Protein AF-A0A8T7CY48-F1 (afdb_monomer_lite)

Foldseek 3Di:
DVQLVVLLVVLVVVLVVCCVPQPVPDVVVSVVSNVRSVVSNVVVVVVVVVVVVVVCVVVVVVVVVVVVVVVVVVVVVVVVVVVVD

Radius of gyration: 26.91 Å; chains: 1; bounding box: 53×13×76 Å

Structure (mmCIF, N/CA/C/O backbone):
data_AF-A0A8T7CY48-F1
#
_entry.id   AF-A0A8T7CY48-F1
#
loop_
_atom_site.group_PDB
_atom_site.id
_atom_site.type_symbol
_atom_site.label_atom_id
_atom_site.label_alt_id
_atom_site.label_comp_id
_atom_site.label_asym_id
_atom_site.label_entity_id
_atom_site.label_seq_id
_atom_site.pdbx_PDB_ins_code
_atom_site.Cartn_x
_atom_site.Cartn_y
_atom_site.Cartn_z
_atom_site.occupancy
_atom_site.B_iso_or_equiv
_atom_site.auth_seq_id
_atom_site.auth_comp_id
_atom_site.auth_asym_id
_atom_site.auth_atom_id
_atom_site.pdbx_PDB_model_num
ATOM 1 N N . PRO A 1 1 ? 1.630 0.324 0.903 1.00 56.47 1 PRO A N 1
ATOM 2 C CA . PRO A 1 1 ? 2.280 1.633 0.629 1.00 56.47 1 PRO A CA 1
ATOM 3 C C . PRO A 1 1 ? 3.817 1.558 0.578 1.00 56.47 1 PRO A C 1
ATOM 5 O O . PRO A 1 1 ? 4.383 1.840 -0.469 1.00 56.47 1 PRO A O 1
ATOM 8 N N . LEU A 1 2 ? 4.485 1.113 1.653 1.00 65.94 2 LEU A N 1
ATOM 9 C CA . LEU A 1 2 ? 5.958 1.019 1.710 1.00 65.94 2 LEU A CA 1
ATOM 10 C C . LEU A 1 2 ? 6.551 0.036 0.678 1.00 65.94 2 LEU A C 1
ATOM 12 O O . LEU A 1 2 ? 7.561 0.336 0.057 1.00 65.94 2 LEU A O 1
ATOM 16 N N . MET A 1 3 ? 5.870 -1.086 0.419 1.00 62.53 3 MET A N 1
ATOM 17 C CA . MET A 1 3 ? 6.230 -2.048 -0.641 1.00 62.53 3 MET A CA 1
ATOM 18 C C . MET A 1 3 ? 6.235 -1.425 -2.054 1.00 62.53 3 MET A C 1
ATOM 20 O O . MET A 1 3 ? 7.093 -1.750 -2.865 1.00 62.53 3 MET A O 1
ATOM 24 N N . GLY A 1 4 ? 5.313 -0.496 -2.347 1.00 61.75 4 GLY A N 1
ATOM 25 C CA . GLY A 1 4 ? 5.264 0.200 -3.642 1.00 61.75 4 GLY A CA 1
ATOM 26 C C . GLY A 1 4 ? 6.401 1.214 -3.809 1.00 61.75 4 GLY A C 1
ATOM 27 O O . GLY A 1 4 ? 6.981 1.310 -4.884 1.00 61.75 4 GLY A O 1
ATOM 28 N N . LEU A 1 5 ? 6.772 1.903 -2.724 1.00 66.56 5 LEU A N 1
ATOM 29 C CA . LEU A 1 5 ? 7.934 2.797 -2.683 1.00 66.56 5 LEU A CA 1
ATOM 30 C C . LEU A 1 5 ? 9.261 2.028 -2.848 1.00 66.56 5 LEU A C 1
ATOM 32 O O . LEU A 1 5 ? 10.173 2.489 -3.525 1.00 66.56 5 LEU A O 1
ATOM 36 N N . LEU A 1 6 ? 9.373 0.828 -2.267 1.00 68.06 6 LEU A N 1
ATOM 37 C CA . LEU A 1 6 ? 10.531 -0.046 -2.486 1.00 68.06 6 LEU A CA 1
ATOM 38 C C . LEU A 1 6 ? 10.652 -0.440 -3.970 1.00 68.06 6 LEU A C 1
ATOM 40 O O . LEU A 1 6 ? 11.748 -0.417 -4.529 1.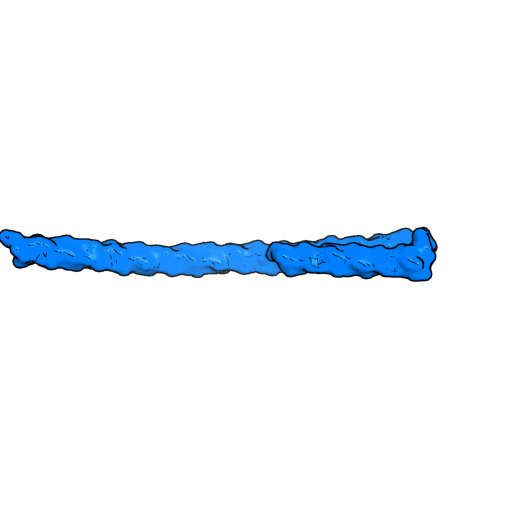00 68.06 6 LEU A O 1
ATOM 44 N N . GLY A 1 7 ? 9.529 -0.763 -4.621 1.00 65.62 7 GLY A N 1
ATOM 45 C CA . GLY A 1 7 ? 9.483 -1.114 -6.042 1.00 65.62 7 GLY A CA 1
ATOM 46 C C . GLY A 1 7 ? 9.948 0.016 -6.964 1.00 65.62 7 GLY A C 1
ATOM 47 O O . GLY A 1 7 ? 10.744 -0.229 -7.874 1.00 65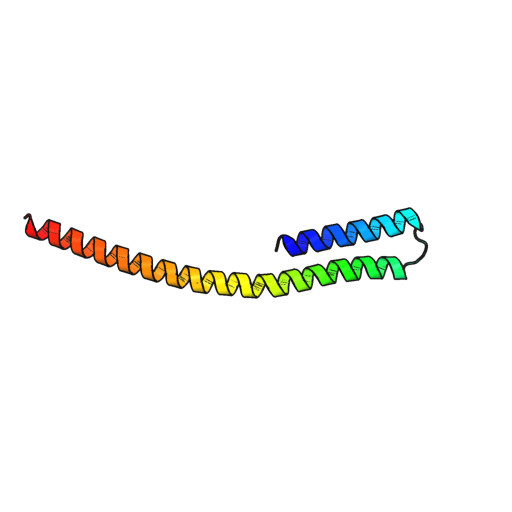.62 7 GLY A O 1
ATOM 48 N N . THR A 1 8 ? 9.549 1.262 -6.689 1.00 69.50 8 THR A N 1
ATOM 49 C CA . THR A 1 8 ? 10.002 2.423 -7.473 1.00 69.50 8 THR A CA 1
ATOM 50 C C . THR A 1 8 ? 11.489 2.690 -7.312 1.00 69.50 8 THR A C 1
ATOM 52 O O . THR A 1 8 ? 12.178 2.874 -8.313 1.00 69.50 8 THR A O 1
ATOM 55 N N . VAL A 1 9 ? 12.007 2.657 -6.081 1.00 73.88 9 VAL A N 1
ATOM 56 C CA . VAL A 1 9 ? 13.444 2.831 -5.818 1.00 73.88 9 VAL A CA 1
ATOM 57 C C . VAL A 1 9 ? 14.249 1.723 -6.502 1.00 73.88 9 VAL A C 1
ATOM 59 O O . VAL A 1 9 ? 15.236 2.007 -7.175 1.00 73.88 9 VAL A O 1
ATOM 62 N N . THR A 1 10 ? 13.788 0.471 -6.434 1.00 69.69 10 THR A N 1
ATOM 63 C CA . THR A 1 10 ? 14.469 -0.667 -7.078 1.00 69.69 10 THR A CA 1
ATOM 64 C C . THR A 1 10 ? 14.457 -0.559 -8.611 1.00 69.69 10 THR A C 1
ATOM 66 O O . THR A 1 10 ? 15.476 -0.806 -9.259 1.00 69.69 10 THR A O 1
ATOM 69 N N . GLY A 1 11 ? 13.336 -0.144 -9.211 1.00 67.38 11 GLY A N 1
ATOM 70 C CA . GLY A 1 11 ? 13.224 0.061 -10.660 1.00 67.38 11 GLY A CA 1
ATOM 71 C C . GLY A 1 11 ? 14.063 1.239 -11.172 1.00 67.38 11 GLY A C 1
ATOM 72 O O . GLY A 1 11 ? 14.705 1.146 -12.222 1.00 67.38 11 GLY A O 1
ATOM 73 N N . MET A 1 12 ? 14.148 2.319 -10.391 1.00 73.56 12 MET A N 1
ATOM 74 C CA . MET A 1 12 ? 15.027 3.453 -10.688 1.00 73.56 12 MET A CA 1
ATOM 75 C C . MET A 1 12 ? 16.512 3.083 -10.561 1.00 73.56 12 MET A C 1
ATOM 77 O O . MET A 1 12 ? 17.297 3.495 -11.411 1.00 73.56 12 MET A O 1
ATOM 81 N N . ILE A 1 13 ? 16.899 2.246 -9.587 1.00 73.69 13 ILE A N 1
ATOM 82 C CA . ILE A 1 13 ? 18.274 1.722 -9.458 1.00 73.69 13 ILE A CA 1
ATOM 83 C C . ILE A 1 13 ? 18.670 0.901 -10.693 1.00 73.69 13 ILE A C 1
ATOM 85 O O . ILE A 1 13 ? 19.751 1.107 -11.245 1.00 73.69 13 ILE A O 1
ATOM 89 N N . LYS A 1 14 ? 17.790 0.010 -11.176 1.00 66.12 14 LYS A N 1
ATOM 90 C CA . LYS A 1 14 ? 18.046 -0.748 -12.413 1.00 66.12 14 LYS A CA 1
ATOM 91 C C . LYS A 1 14 ? 18.176 0.158 -13.634 1.00 66.12 14 LYS A C 1
ATOM 93 O O . LYS A 1 14 ? 19.048 -0.064 -14.467 1.00 66.12 14 LYS A O 1
ATOM 98 N N . THR A 1 15 ? 17.341 1.189 -13.725 1.00 65.38 15 THR A N 1
ATOM 99 C CA . THR A 1 15 ? 17.414 2.174 -14.814 1.00 65.38 15 THR A CA 1
ATOM 100 C C . THR A 1 15 ? 18.749 2.926 -14.781 1.00 65.38 15 THR A C 1
ATOM 102 O O . THR A 1 15 ? 19.400 3.053 -15.813 1.00 65.38 15 THR A O 1
ATOM 105 N N . PHE A 1 16 ? 19.211 3.343 -13.597 1.00 64.75 16 PHE A N 1
ATOM 106 C CA . PHE A 1 16 ? 20.523 3.973 -13.420 1.00 64.75 16 PHE A CA 1
ATOM 107 C C . PHE A 1 16 ? 21.683 3.046 -13.801 1.00 64.75 16 PHE A C 1
ATOM 109 O O . PHE A 1 16 ? 22.606 3.490 -14.477 1.00 64.75 16 PHE A O 1
ATOM 116 N N . GLN A 1 17 ? 21.619 1.755 -13.454 1.00 62.84 17 GLN A N 1
ATOM 117 C CA . GLN A 1 17 ? 22.626 0.776 -13.883 1.00 62.84 17 GLN A CA 1
ATOM 118 C C . GLN A 1 17 ? 22.701 0.635 -15.407 1.00 62.84 17 GLN A C 1
ATOM 120 O O . GLN A 1 17 ? 23.801 0.550 -15.945 1.00 62.84 17 GLN A O 1
ATOM 125 N N . VAL A 1 18 ? 21.562 0.648 -16.111 1.00 62.25 18 VAL A N 1
ATOM 126 C CA . VAL A 1 18 ? 21.531 0.594 -17.584 1.00 62.25 18 VAL A CA 1
ATOM 127 C C . VAL A 1 18 ? 22.194 1.833 -18.196 1.00 62.25 18 VAL A C 1
ATOM 129 O O . VAL A 1 18 ? 22.975 1.692 -19.134 1.00 62.25 18 VAL A O 1
ATOM 132 N N . ILE A 1 19 ? 21.961 3.021 -17.628 1.00 62.75 19 ILE A N 1
ATOM 133 C CA . ILE A 1 19 ? 22.620 4.270 -18.052 1.00 62.75 19 ILE A CA 1
ATOM 134 C C . ILE A 1 19 ? 24.138 4.198 -17.829 1.00 62.75 19 ILE A C 1
ATOM 136 O O . ILE A 1 19 ? 24.906 4.635 -18.682 1.00 62.75 19 ILE A O 1
ATOM 140 N N . THR A 1 20 ? 24.590 3.645 -16.697 1.00 62.00 20 THR A N 1
ATOM 141 C CA . THR A 1 20 ? 26.025 3.520 -16.391 1.00 62.00 20 THR A CA 1
ATOM 142 C C . THR A 1 20 ? 26.727 2.491 -17.282 1.00 62.00 20 THR A C 1
ATOM 144 O O . THR A 1 20 ? 27.875 2.712 -17.654 1.00 62.00 20 THR A O 1
ATOM 147 N N . LEU A 1 21 ? 26.061 1.386 -17.644 1.00 59.56 21 LEU A N 1
ATOM 148 C CA . LEU A 1 21 ? 26.657 0.311 -18.452 1.00 59.56 21 LEU A CA 1
ATOM 149 C C . LEU A 1 21 ? 26.675 0.601 -19.958 1.00 59.56 21 LEU A C 1
ATOM 151 O O . LEU A 1 21 ? 27.624 0.215 -20.634 1.00 59.56 21 LEU A O 1
ATOM 155 N N . TYR A 1 22 ? 25.628 1.241 -20.487 1.00 60.16 22 TYR A N 1
ATOM 156 C CA . TYR A 1 22 ? 25.441 1.437 -21.931 1.00 60.16 22 TYR A CA 1
ATOM 157 C C . TYR A 1 22 ? 25.573 2.907 -22.372 1.00 60.16 22 TYR A C 1
ATOM 159 O O . TYR A 1 22 ? 25.4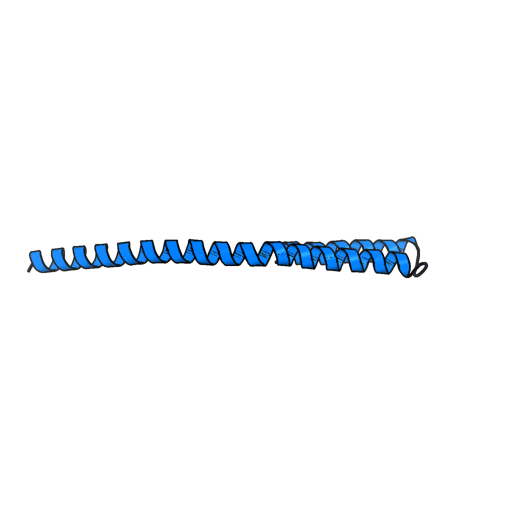00 3.215 -23.552 1.00 60.16 22 TYR A O 1
ATOM 167 N N . GLY A 1 23 ? 25.867 3.834 -21.450 1.00 62.56 23 GLY A N 1
ATOM 168 C CA . GLY A 1 23 ? 25.724 5.272 -21.698 1.00 62.56 23 GLY A CA 1
ATOM 169 C C . GLY A 1 23 ? 24.263 5.643 -21.987 1.00 62.56 23 GLY A C 1
ATOM 170 O O . GLY A 1 23 ? 23.360 4.823 -21.832 1.00 62.56 23 GLY A O 1
ATOM 171 N N . ALA A 1 24 ? 23.988 6.858 -22.472 1.00 63.56 24 ALA A N 1
ATOM 172 C CA . ALA A 1 24 ? 22.646 7.265 -22.931 1.00 63.56 24 ALA A CA 1
ATOM 173 C C . ALA A 1 24 ? 22.179 6.529 -24.220 1.00 63.56 24 ALA A C 1
ATOM 175 O O . ALA A 1 24 ? 21.417 7.078 -25.012 1.00 63.56 24 ALA A O 1
ATOM 176 N N . GLY A 1 25 ? 22.690 5.320 -24.471 1.00 58.94 25 GLY A N 1
ATOM 177 C CA . GLY A 1 25 ? 22.768 4.681 -25.781 1.00 58.94 25 GLY A CA 1
ATOM 178 C C . GLY A 1 25 ? 21.473 4.092 -26.333 1.00 58.94 25 GLY A C 1
ATOM 179 O O . GLY A 1 25 ? 21.427 3.846 -27.531 1.00 58.94 25 GLY A O 1
ATOM 180 N N . ASP A 1 26 ? 20.416 3.891 -25.535 1.00 64.62 26 ASP A N 1
ATOM 181 C CA . ASP A 1 26 ? 19.133 3.438 -26.093 1.00 64.62 26 ASP A CA 1
ATOM 182 C C . ASP A 1 26 ? 17.909 3.848 -25.234 1.00 64.62 26 ASP A C 1
ATOM 184 O O . ASP A 1 26 ? 17.629 3.237 -24.191 1.00 64.62 26 ASP A O 1
ATOM 188 N N . PRO A 1 27 ? 17.129 4.870 -25.649 1.00 67.88 27 PRO A N 1
ATOM 189 C CA . PRO A 1 27 ? 15.952 5.366 -24.922 1.00 67.88 27 PRO A CA 1
ATOM 190 C C . PRO A 1 27 ? 14.901 4.285 -24.635 1.00 67.88 27 PRO A C 1
ATOM 192 O O . PRO A 1 27 ? 14.150 4.375 -23.661 1.00 67.88 27 PRO A O 1
ATOM 195 N N . LYS A 1 28 ? 14.856 3.238 -25.467 1.00 67.75 28 LYS A N 1
ATOM 196 C CA . LYS A 1 28 ? 13.905 2.125 -25.354 1.00 67.75 28 LYS A CA 1
ATOM 197 C C . LYS A 1 28 ? 14.156 1.273 -24.107 1.00 67.75 28 LYS A C 1
ATOM 199 O O . LYS A 1 28 ? 13.209 0.864 -23.437 1.00 67.75 28 LYS A O 1
ATOM 204 N N . MET A 1 29 ? 15.426 1.056 -23.761 1.00 66.12 29 MET A N 1
ATOM 205 C CA . MET A 1 29 ? 15.828 0.296 -22.572 1.00 66.12 29 MET A CA 1
ATOM 206 C C . MET A 1 29 ? 15.567 1.091 -21.285 1.00 66.12 29 MET A C 1
ATOM 208 O O . MET A 1 29 ? 15.095 0.533 -20.294 1.00 66.12 29 MET A O 1
ATOM 212 N N . MET A 1 30 ? 15.785 2.411 -21.316 1.00 68.69 30 MET A N 1
ATOM 213 C CA . MET A 1 30 ? 15.450 3.306 -20.199 1.00 68.69 30 MET A CA 1
ATOM 214 C C . MET A 1 30 ? 13.938 3.377 -19.950 1.00 68.69 30 MET A C 1
ATOM 216 O O . MET A 1 30 ? 13.495 3.275 -18.805 1.00 68.69 30 MET A O 1
ATOM 220 N N . ALA A 1 31 ? 13.135 3.487 -21.013 1.00 70.25 31 ALA A N 1
ATOM 221 C CA . ALA A 1 31 ? 11.675 3.477 -20.916 1.00 70.25 31 ALA A CA 1
ATOM 222 C C . ALA A 1 31 ? 11.144 2.177 -20.285 1.00 70.25 31 ALA A C 1
ATOM 224 O O . ALA A 1 31 ? 10.194 2.217 -19.501 1.00 70.25 31 ALA A O 1
ATOM 225 N N . GLY A 1 32 ? 11.791 1.038 -20.560 1.00 73.88 32 GLY A N 1
ATOM 226 C CA . GLY A 1 32 ? 11.471 -0.243 -19.929 1.00 73.88 32 GLY A CA 1
ATOM 227 C C . GLY A 1 32 ? 11.659 -0.230 -18.408 1.00 73.88 32 GLY A C 1
ATOM 228 O O . GLY A 1 32 ? 10.765 -0.655 -17.677 1.00 73.88 32 GLY A O 1
ATOM 229 N N . GLY A 1 33 ? 12.779 0.308 -17.914 1.00 69.69 33 GLY A N 1
ATOM 230 C CA . GLY A 1 33 ? 13.062 0.401 -16.476 1.00 69.69 33 GLY A CA 1
ATOM 231 C C . GLY A 1 33 ? 12.095 1.321 -15.719 1.00 69.69 33 GLY A C 1
ATOM 232 O O . GLY A 1 33 ? 11.588 0.956 -14.654 1.00 69.69 33 GLY A O 1
ATOM 233 N N . ILE A 1 34 ? 11.753 2.467 -16.314 1.00 72.06 34 ILE A N 1
ATOM 234 C CA . ILE A 1 34 ? 10.775 3.413 -15.753 1.00 72.06 34 ILE A CA 1
ATOM 235 C C . ILE A 1 34 ? 9.368 2.800 -15.749 1.00 72.06 34 ILE A C 1
ATOM 237 O O . ILE A 1 34 ? 8.656 2.876 -14.747 1.00 72.06 34 ILE A O 1
ATOM 241 N N . SER A 1 35 ? 8.969 2.143 -16.842 1.00 73.19 35 SER A N 1
ATOM 242 C CA . SER A 1 35 ? 7.677 1.452 -16.937 1.00 73.19 35 SER A CA 1
ATOM 243 C C . SER A 1 35 ? 7.540 0.360 -15.872 1.00 73.19 35 SER A C 1
ATOM 245 O O . SER A 1 35 ? 6.507 0.259 -15.208 1.00 73.1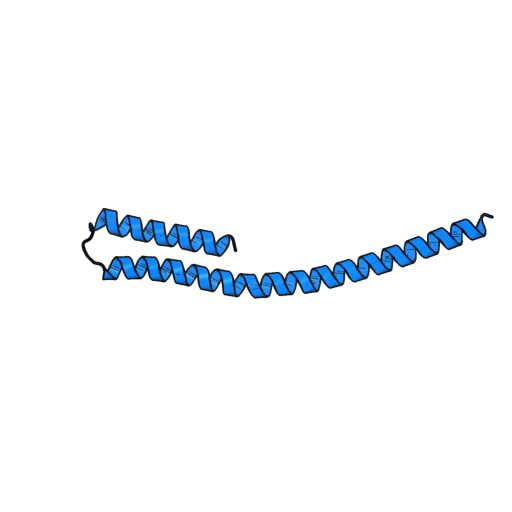9 35 SER A O 1
ATOM 247 N N . GLN A 1 36 ? 8.608 -0.405 -15.636 1.00 72.44 36 GLN A N 1
ATOM 248 C CA . GLN A 1 36 ? 8.632 -1.441 -14.609 1.00 72.44 36 GLN A CA 1
ATOM 249 C C . GLN A 1 36 ? 8.468 -0.838 -13.203 1.00 72.44 36 GLN A C 1
ATOM 251 O O . GLN A 1 36 ? 7.638 -1.317 -12.429 1.00 72.44 36 GLN A O 1
ATOM 256 N N . ALA A 1 37 ? 9.167 0.262 -12.899 1.00 74.69 37 ALA A N 1
ATOM 257 C CA . ALA A 1 37 ? 9.024 0.995 -11.638 1.00 74.69 37 ALA A CA 1
ATOM 258 C C . ALA A 1 37 ? 7.575 1.472 -11.408 1.00 74.69 37 ALA A C 1
ATOM 260 O O . ALA A 1 37 ? 6.997 1.252 -10.338 1.00 74.69 37 ALA A O 1
ATOM 261 N N . LEU A 1 38 ? 6.945 2.050 -12.434 1.00 74.25 38 LEU A N 1
ATOM 262 C CA . LEU A 1 38 ? 5.546 2.482 -12.379 1.00 74.25 38 LEU A CA 1
ATOM 263 C C . LEU A 1 38 ? 4.586 1.304 -12.153 1.00 74.25 38 LEU A C 1
ATOM 265 O O . LEU A 1 38 ? 3.701 1.390 -11.300 1.00 74.25 38 LEU A O 1
ATOM 269 N N . MET A 1 39 ? 4.797 0.171 -12.829 1.00 75.06 39 MET A N 1
ATOM 270 C CA . MET A 1 39 ? 3.943 -1.013 -12.688 1.00 75.06 39 MET A CA 1
ATOM 271 C C . MET A 1 39 ? 3.972 -1.593 -11.265 1.00 75.06 39 MET A C 1
ATOM 273 O O . MET A 1 39 ? 2.929 -1.953 -10.717 1.00 75.06 39 MET A O 1
ATOM 277 N N . THR A 1 40 ? 5.139 -1.621 -10.612 1.00 75.75 40 THR A N 1
ATOM 278 C CA . THR A 1 40 ? 5.232 -2.067 -9.206 1.00 75.75 40 THR A CA 1
ATOM 279 C C . THR A 1 40 ? 4.483 -1.146 -8.240 1.00 75.75 40 THR A C 1
ATOM 281 O O . THR A 1 40 ? 3.938 -1.617 -7.240 1.00 75.75 40 THR A O 1
ATOM 284 N N . THR A 1 41 ? 4.378 0.147 -8.565 1.00 74.81 41 THR A N 1
ATOM 285 C CA . THR A 1 41 ? 3.610 1.121 -7.773 1.00 74.81 41 THR A CA 1
ATOM 286 C C . THR A 1 41 ? 2.123 0.817 -7.840 1.00 74.81 41 THR A C 1
ATOM 288 O O . THR A 1 41 ? 1.457 0.749 -6.807 1.00 74.81 41 THR A O 1
ATOM 291 N N . VAL A 1 42 ? 1.609 0.591 -9.053 1.00 74.69 42 VAL A N 1
ATOM 292 C CA . VAL A 1 42 ? 0.198 0.265 -9.287 1.00 74.69 42 VAL A CA 1
ATOM 293 C C . VAL A 1 42 ? -0.168 -1.032 -8.571 1.00 74.69 42 VAL A C 1
ATOM 295 O O . VAL A 1 42 ? -1.149 -1.059 -7.833 1.00 74.69 42 VAL A O 1
ATOM 298 N N . LEU A 1 43 ? 0.659 -2.074 -8.686 1.00 73.00 43 LEU A N 1
ATOM 299 C CA . LEU A 1 43 ? 0.448 -3.336 -7.970 1.00 73.00 43 LEU A CA 1
ATOM 300 C C . LEU A 1 43 ? 0.461 -3.141 -6.444 1.00 73.00 43 LEU A C 1
ATOM 302 O O . LEU A 1 43 ? -0.405 -3.659 -5.738 1.00 73.00 43 LEU A O 1
ATOM 306 N N . GLY A 1 44 ? 1.391 -2.333 -5.929 1.00 71.56 44 GLY A N 1
ATOM 307 C CA . GLY A 1 44 ? 1.453 -1.986 -4.510 1.00 71.56 44 GLY A CA 1
ATOM 308 C C . GLY A 1 44 ? 0.216 -1.230 -4.010 1.00 71.56 44 GLY A C 1
ATOM 309 O O . GLY A 1 44 ? -0.206 -1.442 -2.871 1.00 71.56 44 GLY A O 1
ATOM 310 N N . LEU A 1 45 ? -0.384 -0.376 -4.842 1.00 73.75 45 LEU A N 1
ATOM 311 C CA . LEU A 1 45 ? -1.628 0.335 -4.531 1.00 73.75 45 LEU A CA 1
ATOM 312 C C . LEU A 1 45 ? -2.850 -0.591 -4.597 1.00 73.75 45 LEU A C 1
ATOM 314 O O . LEU A 1 45 ? -3.683 -0.550 -3.692 1.00 73.75 45 LEU A O 1
ATOM 318 N N . VAL A 1 46 ? -2.915 -1.476 -5.597 1.00 80.75 46 VAL A N 1
ATOM 319 C CA . VAL A 1 46 ? -3.991 -2.470 -5.757 1.00 80.75 46 VAL A CA 1
ATOM 320 C C . VAL A 1 46 ? -4.066 -3.416 -4.561 1.00 80.75 46 VAL A C 1
ATOM 322 O O . VAL A 1 46 ? -5.162 -3.775 -4.155 1.00 80.75 46 VAL A O 1
ATOM 325 N N . VAL A 1 47 ? -2.937 -3.785 -3.951 1.00 79.00 47 VAL A N 1
ATOM 326 C CA . VAL A 1 47 ? -2.929 -4.608 -2.726 1.00 79.00 47 VAL A CA 1
ATOM 327 C C . VAL A 1 47 ? -3.182 -3.769 -1.466 1.00 79.00 47 VAL A C 1
ATOM 329 O O . VAL A 1 47 ? -3.822 -4.236 -0.522 1.00 79.00 47 VAL A O 1
ATOM 332 N N . ALA A 1 48 ? -2.713 -2.517 -1.429 1.00 77.00 48 ALA A N 1
ATOM 333 C CA . ALA A 1 48 ? -2.852 -1.663 -0.250 1.00 77.00 48 ALA A CA 1
ATOM 334 C C . ALA A 1 48 ? -4.301 -1.218 0.014 1.00 77.00 48 ALA A C 1
ATOM 336 O O . ALA A 1 48 ? -4.718 -1.200 1.171 1.00 77.00 48 ALA A O 1
ATOM 337 N N . ILE A 1 49 ? -5.071 -0.874 -1.024 1.00 76.81 49 ILE A N 1
ATOM 338 C CA . ILE A 1 49 ? -6.446 -0.368 -0.865 1.00 76.81 49 ILE A CA 1
ATOM 339 C C . ILE A 1 49 ? -7.376 -1.420 -0.218 1.00 76.81 49 ILE A C 1
ATOM 341 O O . ILE A 1 49 ? -7.994 -1.105 0.805 1.00 76.81 49 ILE A O 1
ATOM 345 N N . PRO A 1 50 ? -7.449 -2.676 -0.708 1.00 76.44 50 PRO A N 1
ATOM 346 C CA . PRO A 1 50 ? -8.261 -3.722 -0.087 1.00 76.44 50 PRO A CA 1
ATOM 347 C C . PRO A 1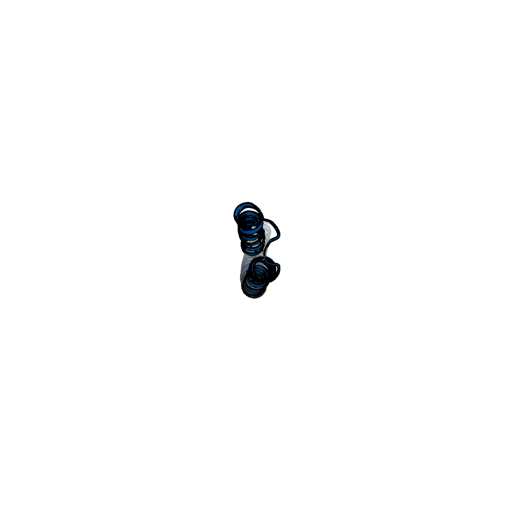 50 ? -7.795 -4.058 1.328 1.00 76.44 50 PRO A C 1
ATOM 349 O O . PRO A 1 50 ? -8.620 -4.265 2.213 1.00 76.44 50 PRO A O 1
ATOM 352 N N . MET A 1 51 ? -6.480 -4.077 1.568 1.00 81.94 51 MET A N 1
ATOM 353 C CA . MET A 1 51 ? -5.920 -4.372 2.888 1.00 81.94 51 MET A CA 1
ATOM 354 C C . MET A 1 51 ? -6.362 -3.343 3.935 1.00 81.94 51 MET A C 1
ATOM 356 O O . MET A 1 51 ? -6.767 -3.720 5.034 1.00 81.94 51 MET A O 1
ATOM 360 N N . VAL A 1 52 ? -6.329 -2.050 3.600 1.00 77.94 52 VAL A N 1
ATOM 361 C CA . VAL A 1 52 ? -6.775 -0.988 4.514 1.00 77.94 52 VAL A CA 1
ATOM 362 C C . VAL A 1 52 ? -8.284 -1.065 4.750 1.00 77.94 52 VAL A C 1
ATOM 364 O O . VAL A 1 52 ? -8.711 -0.941 5.896 1.00 77.94 52 VAL A O 1
ATOM 367 N N . LEU A 1 53 ? -9.085 -1.337 3.714 1.00 75.81 53 LEU A N 1
ATOM 368 C CA . LEU A 1 53 ? -10.532 -1.544 3.859 1.00 75.81 53 LEU A CA 1
ATOM 369 C C . LEU A 1 53 ? -10.868 -2.739 4.763 1.00 75.81 53 LEU A C 1
ATOM 371 O O . LEU A 1 53 ? -11.738 -2.649 5.625 1.00 75.81 53 LEU A O 1
ATOM 375 N N . LEU A 1 54 ? -10.161 -3.859 4.615 1.00 80.69 54 LEU A N 1
ATOM 376 C CA . LEU A 1 54 ? -10.344 -5.015 5.494 1.00 80.69 54 LEU A CA 1
ATOM 377 C C . LEU A 1 54 ? -9.939 -4.689 6.934 1.00 80.69 54 LEU A C 1
ATOM 379 O O . LEU A 1 54 ? -10.654 -5.038 7.876 1.00 80.69 54 LEU A O 1
ATOM 383 N N . HIS A 1 55 ? -8.829 -3.973 7.115 1.00 78.94 55 HIS A N 1
ATOM 384 C CA . HIS A 1 55 ? -8.372 -3.553 8.433 1.00 78.94 55 HIS A CA 1
ATOM 385 C C . HIS A 1 55 ? -9.383 -2.628 9.126 1.00 78.94 55 HIS A C 1
ATOM 387 O O . HIS A 1 55 ? -9.663 -2.811 10.311 1.00 78.94 55 HIS A O 1
ATOM 393 N N . THR A 1 56 ? -9.985 -1.670 8.415 1.00 76.81 56 THR A N 1
ATOM 394 C CA . THR A 1 56 ? -11.000 -0.779 9.001 1.00 76.81 56 THR A CA 1
ATOM 395 C C . THR A 1 56 ? -12.275 -1.530 9.384 1.00 76.81 56 THR A C 1
ATOM 397 O O . THR A 1 56 ? -12.815 -1.275 10.461 1.00 76.81 56 THR A O 1
ATOM 400 N N . VAL A 1 57 ? -12.717 -2.514 8.592 1.00 85.00 57 VAL A N 1
ATOM 401 C CA . VAL A 1 57 ? -13.874 -3.364 8.933 1.00 85.00 57 VAL A CA 1
ATOM 402 C C . VAL A 1 57 ? -13.610 -4.199 10.189 1.00 85.00 57 VAL A C 1
ATOM 404 O O . VAL A 1 57 ? -14.440 -4.232 11.104 1.00 85.00 57 VAL A O 1
ATOM 407 N N . VAL A 1 58 ? -12.453 -4.862 10.266 1.00 86.19 58 VAL A N 1
ATOM 408 C CA . VAL A 1 58 ? -12.092 -5.710 11.415 1.00 86.19 58 VAL A CA 1
ATOM 409 C C . VAL A 1 58 ? -11.871 -4.868 12.673 1.00 86.19 58 VAL A C 1
ATOM 411 O O . VAL A 1 58 ? -12.408 -5.189 13.735 1.00 86.19 58 VAL A O 1
ATOM 414 N N . SER A 1 59 ? -11.149 -3.752 12.561 1.00 82.56 59 SER A N 1
ATOM 415 C CA . SER A 1 59 ? -10.908 -2.837 13.682 1.00 82.56 59 SER A CA 1
ATOM 416 C C . SER A 1 59 ? -12.209 -2.189 14.176 1.00 82.56 59 SER A C 1
ATOM 418 O O . SER A 1 59 ? -12.420 -2.060 15.383 1.00 82.56 59 SER A O 1
ATOM 420 N N . GLY A 1 60 ? -13.137 -1.874 13.264 1.00 81.88 60 GLY A N 1
ATOM 421 C CA . GLY A 1 60 ? -14.479 -1.393 13.599 1.00 81.88 60 GLY A CA 1
ATOM 422 C C . GLY A 1 60 ? -15.297 -2.416 14.393 1.00 81.88 60 GLY A C 1
ATOM 423 O O . GLY A 1 60 ? -15.888 -2.068 15.417 1.00 81.88 60 GLY A O 1
ATOM 424 N N . LYS A 1 61 ? -15.285 -3.695 13.986 1.00 82.25 61 LYS A N 1
ATOM 425 C CA . LYS A 1 61 ? -15.927 -4.777 14.757 1.00 82.25 61 LYS A CA 1
ATOM 426 C C . LYS A 1 61 ? -15.300 -4.945 16.141 1.00 82.25 61 LYS A C 1
ATOM 428 O O . LYS A 1 61 ? -16.035 -5.054 17.119 1.00 82.25 61 LYS A O 1
ATOM 433 N N . SER A 1 62 ? -13.970 -4.916 16.230 1.00 87.19 62 SER A N 1
ATOM 434 C CA . SER A 1 62 ? -13.247 -5.035 17.502 1.00 87.19 62 SER A CA 1
ATOM 435 C C . SER A 1 62 ? -13.634 -3.922 18.481 1.00 87.19 62 SER A C 1
ATOM 437 O O . SER A 1 62 ? -14.060 -4.196 19.601 1.00 87.19 62 SER A O 1
ATOM 439 N N . ARG A 1 63 ? -13.626 -2.660 18.029 1.00 85.81 63 ARG A N 1
ATOM 440 C CA . ARG A 1 63 ? -14.060 -1.510 18.842 1.00 85.81 63 ARG A CA 1
ATOM 441 C C . ARG A 1 63 ? -15.504 -1.631 19.316 1.00 85.81 63 ARG A C 1
ATOM 443 O O . ARG A 1 63 ? -15.802 -1.268 20.448 1.00 85.81 63 ARG A O 1
ATOM 450 N N . LYS A 1 64 ? -16.400 -2.162 18.479 1.00 87.75 64 LYS A N 1
ATOM 451 C CA . LYS A 1 64 ? -17.803 -2.370 18.857 1.00 87.75 64 LYS A CA 1
ATOM 452 C C . LYS A 1 64 ? -17.935 -3.376 20.004 1.00 87.75 64 LYS A C 1
ATOM 454 O O . LYS A 1 64 ? -18.698 -3.133 20.931 1.00 87.75 64 LYS A O 1
ATOM 459 N N . ILE A 1 65 ? -17.164 -4.463 19.966 1.00 88.12 65 ILE A N 1
ATOM 460 C CA . ILE A 1 65 ? -17.134 -5.476 21.031 1.00 88.12 65 ILE A CA 1
ATOM 461 C C . ILE A 1 65 ? -16.560 -4.884 22.324 1.00 88.12 65 ILE A C 1
ATOM 463 O O . ILE A 1 65 ? -17.157 -5.051 23.385 1.00 88.12 65 ILE A O 1
ATOM 467 N N . VAL A 1 66 ? -15.455 -4.137 22.234 1.00 90.62 66 VAL A N 1
ATOM 468 C CA . VAL A 1 66 ? -14.842 -3.462 23.393 1.00 90.62 66 VAL A CA 1
ATOM 469 C C . VAL A 1 66 ? -15.806 -2.458 24.030 1.00 90.62 66 VAL A C 1
ATOM 471 O O . VAL A 1 66 ? -15.964 -2.464 25.248 1.00 90.62 66 VAL A O 1
ATOM 474 N N . ASN A 1 67 ? -16.517 -1.661 23.226 1.00 89.75 67 ASN A N 1
ATOM 475 C CA . ASN A 1 67 ? -17.513 -0.716 23.735 1.00 89.75 67 ASN A CA 1
ATOM 476 C C . ASN A 1 67 ? -18.658 -1.422 24.476 1.00 89.75 67 ASN A C 1
ATOM 478 O O . ASN A 1 67 ? -19.071 -0.957 25.534 1.00 89.75 67 ASN A O 1
ATOM 482 N N . ILE A 1 68 ? -19.152 -2.555 23.959 1.00 90.06 68 ILE A N 1
ATOM 483 C CA . ILE A 1 68 ? -20.202 -3.340 24.632 1.00 90.06 68 ILE A CA 1
ATOM 484 C C . ILE A 1 68 ? -19.700 -3.861 25.984 1.00 90.06 68 ILE A C 1
ATOM 486 O O . ILE A 1 68 ? -20.410 -3.752 26.983 1.00 90.06 68 ILE A O 1
ATOM 490 N N . LEU A 1 69 ? -18.473 -4.386 26.025 1.00 89.19 69 LEU A N 1
ATOM 491 C CA . LEU A 1 69 ? -17.828 -4.834 27.260 1.00 89.19 69 LEU A CA 1
ATOM 492 C C . LEU A 1 69 ? -17.687 -3.695 28.275 1.00 89.19 69 LEU A C 1
ATOM 494 O O . LEU A 1 69 ? -18.057 -3.872 29.431 1.00 89.19 69 LEU A O 1
ATOM 498 N N . GLN A 1 70 ? -17.234 -2.512 27.851 1.00 88.56 70 GLN A N 1
ATOM 499 C CA . GLN A 1 70 ? -17.122 -1.352 28.740 1.00 88.56 70 GLN A CA 1
ATOM 500 C C . GLN A 1 70 ? -18.478 -0.900 29.290 1.00 88.56 70 GLN A C 1
ATOM 502 O O . GLN A 1 70 ? -18.574 -0.627 30.485 1.00 88.56 70 GLN A O 1
ATOM 507 N N . SER A 1 71 ? -19.530 -0.854 28.467 1.00 86.81 71 SER A N 1
ATOM 508 C CA . SER A 1 71 ? -20.878 -0.505 28.938 1.00 86.81 71 SER A CA 1
ATOM 509 C C . SER A 1 71 ? -21.431 -1.529 29.934 1.00 86.81 71 SER A C 1
ATOM 511 O O . SER A 1 71 ? -22.022 -1.138 30.937 1.00 86.81 71 SER A O 1
ATOM 513 N N . GLN A 1 72 ? -21.201 -2.824 29.703 1.00 88.75 72 GLN A N 1
ATOM 514 C CA . GLN A 1 72 ? -21.584 -3.895 30.631 1.00 88.75 72 GLN A CA 1
ATOM 515 C C . GLN A 1 72 ? -20.836 -3.773 31.967 1.00 88.75 72 GLN A C 1
ATOM 517 O O . GLN A 1 72 ? -21.456 -3.799 33.027 1.00 88.75 72 GLN A O 1
ATOM 522 N N . SER A 1 73 ? -19.514 -3.580 31.933 1.00 85.62 73 SER A N 1
ATOM 523 C CA . SER A 1 73 ? -18.703 -3.389 33.141 1.00 85.62 73 SER A CA 1
ATOM 524 C C . SER A 1 73 ? -19.109 -2.137 33.918 1.00 85.62 73 SER 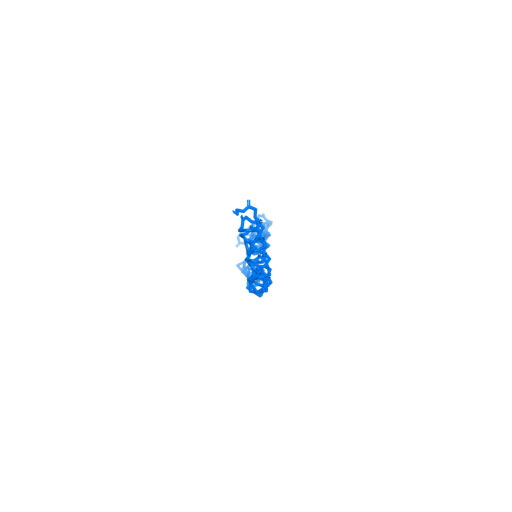A C 1
ATOM 526 O O . SER A 1 73 ? -19.244 -2.203 35.136 1.00 85.62 73 SER A O 1
ATOM 528 N N . ALA A 1 74 ? -19.356 -1.016 33.235 1.00 86.50 74 ALA A N 1
ATOM 529 C CA . ALA A 1 74 ? -19.819 0.213 33.874 1.00 86.50 74 ALA A CA 1
ATOM 530 C C . ALA A 1 74 ? -21.197 0.033 34.535 1.00 86.50 74 ALA A C 1
ATOM 532 O O . ALA A 1 74 ? -21.387 0.472 35.668 1.00 86.50 74 ALA A O 1
ATOM 533 N N . GLY A 1 75 ? -22.128 -0.664 33.873 1.00 86.12 75 GLY A N 1
ATOM 534 C CA . GLY A 1 75 ? -23.438 -0.993 34.440 1.00 86.12 75 GLY A CA 1
ATOM 535 C C . GLY A 1 75 ? -23.344 -1.897 35.673 1.00 86.12 75 GLY A C 1
ATOM 536 O O . GLY A 1 75 ? -23.990 -1.629 36.683 1.00 86.12 75 GLY A O 1
ATOM 537 N N . LEU A 1 76 ? -22.486 -2.922 35.633 1.00 83.56 76 LEU A N 1
ATOM 538 C CA . LEU A 1 76 ? -22.253 -3.817 36.772 1.00 83.56 76 LEU A CA 1
ATOM 539 C C . LEU A 1 76 ? -21.626 -3.090 37.969 1.00 83.56 76 LEU A C 1
ATOM 541 O O . LEU A 1 76 ? -22.028 -3.331 39.106 1.00 83.56 76 LEU A O 1
ATOM 545 N N . VAL A 1 77 ? -20.664 -2.193 37.730 1.00 86.62 77 VAL A N 1
ATOM 546 C CA . VAL A 1 77 ? -20.035 -1.383 38.787 1.00 86.62 77 VAL A CA 1
ATOM 547 C C . VAL A 1 77 ? -21.041 -0.413 39.408 1.00 86.62 77 VAL A C 1
ATOM 549 O O . VAL A 1 77 ? -21.091 -0.306 40.633 1.00 86.62 77 VAL A O 1
ATOM 552 N N . ALA A 1 78 ? -21.878 0.242 38.597 1.00 82.25 78 ALA A N 1
ATOM 553 C CA . ALA A 1 78 ? -22.935 1.124 39.091 1.00 82.25 78 ALA A CA 1
ATOM 554 C C . ALA A 1 78 ? -23.925 0.363 39.987 1.00 82.25 78 ALA A C 1
ATOM 556 O O . ALA A 1 78 ? -24.184 0.776 41.115 1.00 82.25 78 ALA A O 1
ATOM 557 N N . GLN A 1 79 ? -24.373 -0.816 39.547 1.00 83.38 79 GLN A N 1
ATOM 558 C CA . GLN A 1 79 ? -25.288 -1.659 40.318 1.00 83.38 79 GLN A CA 1
ATOM 559 C C . GLN A 1 79 ? -24.666 -2.161 41.637 1.00 83.38 79 GLN A C 1
ATOM 561 O O . GLN A 1 79 ? -25.357 -2.299 42.648 1.00 83.38 79 GLN A O 1
ATOM 566 N N . HIS A 1 80 ? -23.355 -2.425 41.654 1.00 78.94 80 HIS A N 1
ATOM 567 C CA . HIS A 1 80 ? -22.636 -2.793 42.878 1.00 78.94 80 HIS A CA 1
ATOM 568 C C . HIS A 1 80 ? -22.478 -1.616 43.847 1.00 78.94 80 HIS A C 1
ATOM 570 O O . HIS A 1 80 ? -22.493 -1.821 45.060 1.00 78.94 80 HIS A O 1
ATOM 576 N N . SER A 1 81 ? -22.334 -0.395 43.325 1.00 79.69 81 SER A N 1
ATOM 577 C CA . SER A 1 81 ? -22.261 0.823 44.132 1.00 79.69 81 SER A CA 1
ATOM 578 C C . SER A 1 81 ? -23.612 1.169 44.759 1.00 79.69 81 SER A C 1
ATOM 580 O O . SER A 1 81 ? -23.645 1.595 45.908 1.00 79.69 81 SER A O 1
ATOM 582 N N . GLU A 1 82 ? -24.717 0.933 44.048 1.00 77.62 82 GLU A N 1
ATOM 583 C CA . GLU A 1 82 ? -26.074 1.142 44.572 1.00 77.62 82 GLU A CA 1
ATOM 584 C C . GLU A 1 82 ? -26.463 0.110 45.637 1.00 77.62 82 GLU A C 1
ATOM 586 O O . GLU A 1 82 ? -27.118 0.459 46.609 1.00 77.62 82 GLU A O 1
ATOM 591 N N . ARG A 1 83 ? -26.015 -1.149 45.524 1.00 69.38 83 ARG A N 1
ATOM 592 C CA . ARG A 1 83 ? -26.266 -2.182 46.553 1.00 69.38 83 ARG A CA 1
ATOM 593 C C . ARG A 1 83 ? -25.518 -1.970 47.869 1.00 69.38 83 ARG A C 1
ATOM 595 O O . ARG A 1 83 ? -25.803 -2.676 48.834 1.00 69.38 83 ARG A O 1
ATOM 602 N N . LYS A 1 84 ? -24.510 -1.098 47.881 1.00 55.06 84 LYS A N 1
ATOM 603 C CA . LYS A 1 84 ? -23.670 -0.830 49.054 1.00 55.06 84 LYS A CA 1
ATOM 604 C C . LYS A 1 84 ? -24.053 0.472 49.772 1.00 55.06 84 LYS A C 1
ATOM 606 O O . LYS A 1 84 ? -23.405 0.804 50.764 1.00 55.06 84 LYS A O 1
ATOM 611 N N . SER A 1 85 ? -25.066 1.182 49.273 1.00 47.31 85 SER A N 1
ATOM 612 C CA . SER A 1 85 ? -25.689 2.338 49.921 1.00 47.31 85 SER A CA 1
ATOM 613 C C . SER A 1 85 ? -27.035 1.967 50.528 1.00 47.31 85 SER A C 1
ATOM 615 O O . SER A 1 85 ? -27.450 2.732 51.424 1.00 47.31 85 SER A O 1
#

Sequence (85 aa):
PLMGLLGTVTGMIKTFQVITLYGAGDPKMMAGGISQALMTTVLGLVVAIPMVLLHTVVSGKSRKIVNILQSQSAGLVAQHSERKS

pLDDT: mean 74.29, std 9.62, range [47.31, 90.62]

Secondary structure (DSSP, 8-state):
-HHHHHHHHHHHHHHHHHHHHHTT--HHHHHHHHHHHHHHHHHHHHHHHHHHHHHHHHHHHHHHHHHHHHHHHHHHHHHHHHTT-